Protein AF-A0A1M7RTX1-F1 (afdb_monomer_lite)

Structure (mmCIF, N/CA/C/O backbone):
data_AF-A0A1M7RTX1-F1
#
_entry.id   AF-A0A1M7RTX1-F1
#
loop_
_atom_site.group_PDB
_atom_site.id
_atom_site.type_symbol
_atom_site.label_atom_id
_atom_site.label_alt_id
_atom_site.label_comp_id
_atom_site.label_asym_id
_atom_site.label_entity_id
_atom_site.label_seq_id
_atom_site.pdbx_PDB_ins_code
_atom_site.Cartn_x
_atom_site.Cartn_y
_atom_site.Cartn_z
_atom_site.occupancy
_atom_site.B_iso_or_equiv
_atom_site.auth_seq_id
_atom_site.auth_comp_id
_atom_site.auth_asym_id
_atom_site.auth_atom_id
_atom_site.pdbx_PDB_model_num
ATOM 1 N N . MET A 1 1 ? 2.075 -13.231 20.195 1.00 80.31 1 MET A N 1
ATOM 2 C CA . MET A 1 1 ? 2.965 -13.440 19.030 1.00 80.31 1 MET A CA 1
ATOM 3 C C . MET A 1 1 ? 2.330 -12.761 17.830 1.00 80.31 1 MET A C 1
ATOM 5 O O . MET A 1 1 ? 1.122 -12.872 17.683 1.00 80.31 1 MET A O 1
ATOM 9 N N . CYS A 1 2 ? 3.107 -12.018 17.041 1.00 87.19 2 CYS A N 1
ATOM 10 C CA . CYS A 1 2 ? 2.619 -11.354 15.830 1.00 87.19 2 CYS A CA 1
ATOM 11 C C . CYS A 1 2 ? 2.383 -12.389 14.718 1.00 87.19 2 CYS A C 1
ATOM 13 O O . CYS A 1 2 ? 3.218 -13.275 14.526 1.00 87.19 2 CYS A O 1
ATOM 15 N N . ASP A 1 3 ? 1.266 -12.286 13.995 1.00 93.31 3 ASP A N 1
ATOM 16 C CA . ASP A 1 3 ? 0.967 -13.154 12.852 1.00 93.31 3 ASP A CA 1
ATOM 17 C C . ASP A 1 3 ? 1.709 -12.661 11.604 1.00 93.31 3 ASP A C 1
ATOM 19 O O . ASP A 1 3 ? 1.171 -11.956 10.749 1.00 93.31 3 ASP A O 1
ATOM 23 N N . VAL A 1 4 ? 2.989 -13.023 11.518 1.00 96.06 4 VAL A N 1
ATOM 24 C CA . VAL A 1 4 ? 3.886 -12.623 10.425 1.00 96.06 4 VAL A CA 1
ATOM 25 C C . VAL A 1 4 ? 3.325 -13.014 9.055 1.00 96.06 4 VAL A C 1
ATOM 27 O O . VAL A 1 4 ? 3.511 -12.282 8.082 1.00 96.06 4 VAL A O 1
ATOM 30 N N . LYS A 1 5 ? 2.611 -14.144 8.965 1.00 96.12 5 LYS A N 1
ATOM 31 C CA . LYS A 1 5 ? 2.049 -14.624 7.701 1.00 96.12 5 LYS A CA 1
ATOM 32 C C . LYS A 1 5 ? 0.943 -13.693 7.217 1.00 96.12 5 LYS A C 1
ATOM 34 O O . LYS A 1 5 ? 0.993 -13.261 6.068 1.00 96.12 5 LYS A O 1
ATOM 39 N N . LYS A 1 6 ? 0.024 -13.307 8.108 1.00 96.81 6 LYS A N 1
ATOM 40 C CA . LYS A 1 6 ? -1.037 -12.341 7.798 1.00 96.81 6 LYS A CA 1
ATOM 41 C C . LYS A 1 6 ? -0.471 -11.040 7.227 1.00 96.81 6 LYS A C 1
ATOM 43 O O . LYS A 1 6 ? -0.914 -10.591 6.174 1.00 96.81 6 LYS A O 1
ATOM 48 N N . TYR A 1 7 ? 0.523 -10.444 7.885 1.00 96.25 7 TYR A N 1
ATOM 49 C CA . TYR A 1 7 ? 1.095 -9.173 7.425 1.00 96.25 7 TYR A CA 1
ATOM 50 C C . TYR A 1 7 ? 1.932 -9.320 6.146 1.00 96.25 7 TYR A C 1
ATOM 52 O O . TYR A 1 7 ? 1.930 -8.417 5.311 1.00 96.25 7 TYR A O 1
ATOM 60 N N . SER A 1 8 ? 2.591 -10.466 5.942 1.00 95.94 8 SER A N 1
ATOM 61 C CA . SER A 1 8 ? 3.265 -10.773 4.674 1.00 95.94 8 SER A CA 1
ATOM 62 C C . SER A 1 8 ? 2.279 -10.845 3.506 1.00 95.94 8 SER A C 1
ATOM 64 O O . SER A 1 8 ? 2.579 -10.344 2.422 1.00 95.94 8 SER A O 1
ATOM 66 N N . ASP A 1 9 ? 1.100 -11.427 3.718 1.00 97.25 9 ASP A N 1
ATOM 67 C CA . ASP A 1 9 ? 0.077 -11.526 2.678 1.00 97.25 9 ASP A CA 1
ATOM 68 C C . ASP A 1 9 ? -0.575 -10.162 2.393 1.00 97.25 9 ASP A C 1
ATOM 70 O O . ASP A 1 9 ? -0.742 -9.810 1.227 1.00 97.25 9 ASP A O 1
ATOM 74 N N . ILE A 1 10 ? -0.808 -9.332 3.419 1.00 96.31 10 ILE A N 1
ATOM 75 C CA . ILE A 1 10 ? -1.243 -7.931 3.242 1.00 96.31 10 ILE A CA 1
ATOM 76 C C . ILE A 1 10 ? -0.231 -7.151 2.393 1.00 96.31 10 ILE A C 1
ATOM 78 O O . ILE A 1 10 ? -0.612 -6.488 1.429 1.00 96.31 10 ILE A O 1
ATOM 82 N N . TYR A 1 11 ? 1.066 -7.271 2.697 1.00 95.56 11 TYR A N 1
ATOM 83 C CA . TYR A 1 11 ? 2.111 -6.628 1.902 1.00 95.56 11 TYR A CA 1
ATOM 84 C C . TYR A 1 11 ? 2.072 -7.061 0.429 1.00 95.56 11 TYR A C 1
ATOM 86 O O . TYR A 1 11 ? 2.211 -6.217 -0.454 1.00 95.56 11 TYR A O 1
ATOM 94 N N . LYS A 1 12 ? 1.871 -8.355 0.138 1.00 96.25 12 LYS A N 1
ATOM 95 C CA . LYS A 1 12 ? 1.798 -8.851 -1.249 1.00 96.25 12 LYS A CA 1
ATOM 96 C C . LYS A 1 12 ? 0.621 -8.262 -2.017 1.00 96.25 12 LYS A C 1
ATOM 98 O O . LYS A 1 12 ? 0.773 -8.017 -3.210 1.00 96.25 12 LYS A O 1
ATOM 103 N N . GLU A 1 13 ? -0.521 -8.047 -1.369 1.00 96.31 13 GLU A N 1
ATOM 104 C CA . GLU A 1 13 ? -1.670 -7.400 -2.008 1.00 96.31 13 GLU A CA 1
ATOM 105 C C . GLU A 1 13 ? -1.408 -5.910 -2.250 1.00 96.31 13 GLU A C 1
ATOM 107 O O . GLU A 1 13 ? -1.547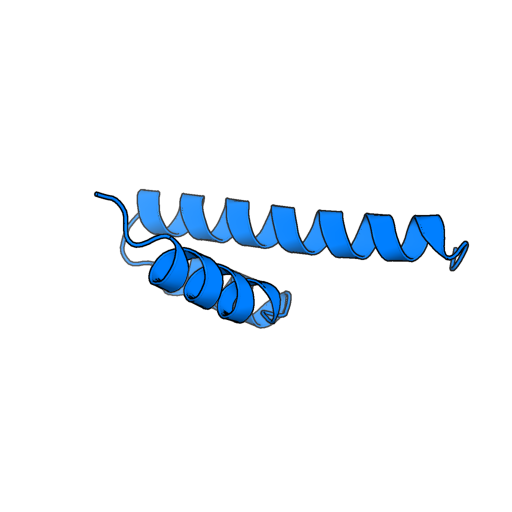 -5.444 -3.379 1.00 96.31 13 GLU A O 1
ATOM 112 N N . ILE A 1 14 ? -0.896 -5.186 -1.248 1.00 95.06 14 ILE A N 1
ATOM 113 C CA . ILE A 1 14 ? -0.518 -3.768 -1.390 1.00 95.06 14 ILE A CA 1
ATOM 114 C C . ILE A 1 14 ? 0.539 -3.585 -2.490 1.00 95.06 14 ILE A C 1
ATOM 116 O O . ILE A 1 14 ? 0.464 -2.663 -3.298 1.00 95.06 14 ILE A O 1
ATOM 120 N N . ALA A 1 15 ? 1.509 -4.495 -2.585 1.00 94.62 15 ALA A N 1
ATOM 121 C CA . ALA A 1 15 ? 2.580 -4.441 -3.574 1.00 94.62 15 ALA A CA 1
ATOM 122 C C . ALA A 1 15 ? 2.101 -4.535 -5.034 1.00 94.62 15 ALA A C 1
ATOM 124 O O . ALA A 1 15 ? 2.891 -4.202 -5.925 1.00 94.62 15 ALA A O 1
ATOM 125 N N . LYS A 1 16 ? 0.866 -4.996 -5.279 1.00 95.06 16 LYS A N 1
ATOM 126 C CA . LYS A 1 16 ? 0.248 -5.085 -6.612 1.00 95.06 16 LYS A CA 1
ATOM 127 C C . LYS A 1 16 ? -0.467 -3.801 -7.027 1.00 95.06 16 LYS A C 1
ATOM 129 O O . LYS A 1 16 ? -0.772 -3.663 -8.211 1.00 95.06 16 LYS A O 1
ATOM 134 N N . LEU A 1 17 ? -0.717 -2.881 -6.093 1.00 95.62 17 LEU A N 1
ATOM 135 C CA . LEU A 1 17 ? -1.424 -1.638 -6.380 1.00 95.62 17 LEU A CA 1
ATOM 136 C C . LEU A 1 17 ? -0.687 -0.822 -7.445 1.00 95.62 17 LEU A C 1
ATOM 138 O O . LEU A 1 17 ? 0.551 -0.741 -7.490 1.00 95.62 17 LEU A O 1
ATOM 142 N N . ASN A 1 18 ? -1.469 -0.225 -8.337 1.00 92.62 18 ASN A N 1
ATOM 143 C CA . ASN A 1 18 ? -0.991 0.739 -9.313 1.00 92.62 18 ASN A CA 1
ATOM 144 C C . ASN A 1 18 ? -1.167 2.186 -8.798 1.00 92.62 18 ASN A C 1
ATOM 146 O O . ASN A 1 18 ? -1.875 2.401 -7.818 1.00 92.62 18 ASN A O 1
ATOM 150 N N . PRO A 1 19 ? -0.542 3.190 -9.446 1.00 90.69 19 PRO A N 1
ATOM 151 C CA . PRO A 1 19 ? -0.604 4.575 -8.979 1.00 90.69 19 PRO A CA 1
ATOM 152 C C . PRO A 1 19 ? -2.023 5.158 -8.905 1.00 90.69 19 PRO A C 1
ATOM 154 O O . PRO A 1 19 ? -2.277 6.044 -8.096 1.00 90.69 19 PRO A O 1
ATOM 157 N N . LYS A 1 20 ? -2.954 4.682 -9.745 1.00 93.19 20 LYS A N 1
ATOM 158 C CA . LYS A 1 20 ? -4.362 5.093 -9.679 1.00 93.19 20 LYS A CA 1
ATOM 159 C C . LYS A 1 20 ? -5.055 4.478 -8.471 1.00 93.19 20 LYS A C 1
ATOM 161 O O . LYS A 1 20 ? -5.790 5.187 -7.799 1.00 93.19 20 LYS A O 1
ATOM 166 N N . ASP A 1 21 ? -4.783 3.207 -8.179 1.00 95.31 21 ASP A N 1
ATOM 167 C CA . ASP A 1 21 ? -5.366 2.525 -7.021 1.00 95.31 21 ASP A CA 1
ATOM 168 C C . ASP A 1 21 ? -4.915 3.203 -5.718 1.00 95.31 21 ASP A C 1
ATOM 170 O O . ASP A 1 21 ? -5.732 3.482 -4.848 1.00 95.31 21 ASP A O 1
ATOM 174 N N . THR A 1 22 ? -3.625 3.544 -5.597 1.00 93.19 22 THR A N 1
ATOM 175 C CA . THR A 1 22 ? -3.110 4.253 -4.412 1.00 93.19 22 THR A CA 1
ATOM 17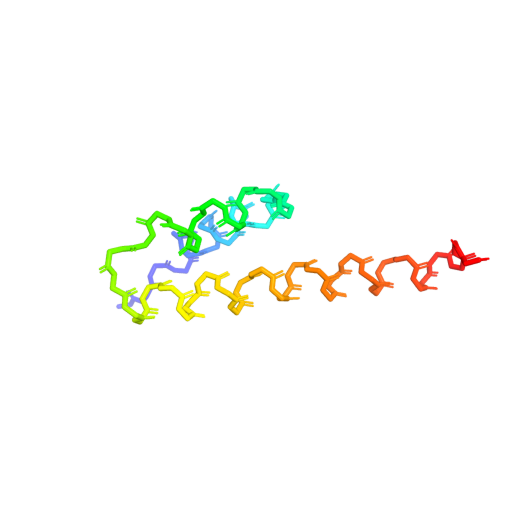6 C C . THR A 1 22 ? -3.686 5.657 -4.281 1.00 93.19 22 THR A C 1
ATOM 178 O O . THR A 1 22 ? -3.990 6.083 -3.174 1.00 93.19 22 THR A O 1
ATOM 181 N N . LEU A 1 23 ? -3.885 6.369 -5.397 1.00 94.38 23 LEU A N 1
ATOM 182 C CA . LEU A 1 23 ? -4.539 7.678 -5.378 1.00 94.38 23 LEU A CA 1
ATOM 183 C C . LEU A 1 23 ? -6.005 7.570 -4.939 1.00 94.38 23 LEU A C 1
ATOM 185 O O . LEU A 1 23 ? -6.476 8.418 -4.190 1.00 94.38 23 LEU A O 1
ATOM 189 N N . GLN A 1 24 ? -6.720 6.537 -5.386 1.00 96.44 24 GLN A N 1
ATOM 190 C CA . GLN A 1 24 ? -8.098 6.303 -4.965 1.00 96.44 24 GLN A CA 1
ATOM 191 C C . GLN A 1 24 ? -8.179 6.043 -3.459 1.00 96.44 24 GLN A C 1
ATOM 193 O O . GLN A 1 24 ? -9.005 6.662 -2.801 1.00 96.44 24 GLN A O 1
ATOM 198 N N . LEU A 1 25 ? -7.281 5.218 -2.907 1.00 96.25 25 LEU A N 1
ATOM 199 C CA . LEU A 1 25 ? -7.214 4.972 -1.463 1.00 96.25 25 LEU A CA 1
ATOM 200 C C . LEU A 1 25 ? -7.034 6.273 -0.670 1.00 96.25 25 LEU A C 1
ATOM 202 O O . LEU A 1 25 ? -7.774 6.506 0.271 1.00 96.25 25 LEU A O 1
ATOM 206 N N . VAL A 1 26 ? -6.129 7.155 -1.102 1.00 95.62 26 VAL A N 1
ATOM 207 C CA . VAL A 1 26 ? -5.905 8.477 -0.482 1.00 95.62 26 VAL A CA 1
ATOM 208 C C . VAL A 1 26 ? -7.150 9.371 -0.538 1.00 95.62 26 VAL A C 1
ATOM 210 O O . VAL A 1 26 ? -7.424 10.110 0.404 1.00 95.62 26 VAL A O 1
ATOM 213 N N . LEU A 1 27 ? -7.889 9.346 -1.651 1.00 96.19 27 LEU A N 1
ATOM 214 C CA . LEU A 1 27 ? -9.088 10.172 -1.838 1.00 96.19 27 LEU A CA 1
ATOM 215 C C . LEU A 1 27 ? -10.305 9.642 -1.073 1.00 96.19 27 LEU A C 1
ATOM 217 O O . LEU A 1 27 ? -11.171 10.432 -0.702 1.00 96.19 27 LEU A O 1
ATOM 221 N N . GLU A 1 28 ? -10.386 8.327 -0.886 1.00 96.56 28 GLU A N 1
ATOM 222 C CA . GLU A 1 28 ? -11.488 7.652 -0.197 1.00 96.56 28 GLU A CA 1
ATOM 223 C C . GLU A 1 28 ? -11.234 7.463 1.307 1.00 96.56 28 GLU A C 1
ATOM 225 O O . GLU A 1 28 ? -12.164 7.090 2.020 1.00 96.56 28 GLU A O 1
ATOM 230 N N . SER A 1 29 ? -10.025 7.756 1.803 1.00 96.56 29 SER A N 1
ATOM 231 C CA . SER A 1 29 ? -9.708 7.752 3.235 1.00 96.56 29 SER A CA 1
ATOM 232 C C . SER A 1 29 ? -10.653 8.638 4.039 1.00 96.56 29 SER A C 1
ATOM 234 O O . SER A 1 29 ? -10.860 9.812 3.721 1.00 96.56 29 SER A O 1
ATOM 236 N N . GLU A 1 30 ? -11.159 8.107 5.149 1.00 95.25 30 GLU A N 1
ATOM 237 C CA . GLU A 1 30 ? -12.073 8.849 6.025 1.00 95.25 30 GLU A CA 1
ATOM 238 C C . GLU A 1 30 ? -11.325 9.771 6.996 1.00 95.25 30 GLU A C 1
ATOM 240 O O . GLU A 1 30 ? -11.864 10.783 7.452 1.00 95.25 30 GLU A O 1
ATOM 245 N N . THR A 1 31 ? -10.076 9.426 7.324 1.00 97.56 31 THR A N 1
ATOM 246 C CA . THR A 1 31 ? -9.259 10.140 8.311 1.00 97.56 31 THR A CA 1
ATOM 247 C C . THR A 1 31 ? -7.955 10.648 7.712 1.00 97.56 31 THR A C 1
ATOM 249 O O . THR A 1 31 ? -7.426 10.085 6.754 1.00 97.56 31 THR A O 1
ATOM 252 N N . GLU A 1 32 ? -7.410 11.706 8.312 1.00 96.31 32 GLU A N 1
ATOM 253 C CA . GLU A 1 32 ? -6.103 12.253 7.936 1.00 96.31 32 GLU A CA 1
ATOM 254 C C . GLU A 1 32 ? -4.981 11.224 8.147 1.00 96.31 32 GLU A C 1
ATOM 256 O O . GLU A 1 32 ? -4.145 11.049 7.271 1.00 96.31 32 GLU A O 1
ATOM 261 N N . GLU A 1 33 ? -5.031 10.444 9.232 1.00 97.75 33 GLU A N 1
ATOM 262 C CA . GLU A 1 33 ? -4.054 9.377 9.493 1.00 97.75 33 GLU A CA 1
ATOM 263 C C . GLU A 1 33 ? -4.089 8.277 8.418 1.00 97.75 33 GLU A C 1
ATOM 265 O O . GLU A 1 33 ? -3.047 7.822 7.944 1.00 97.75 33 GLU A O 1
ATOM 270 N N . GLU A 1 34 ? -5.284 7.856 7.995 1.00 96.56 34 GLU A N 1
ATOM 271 C CA . GLU A 1 34 ? -5.435 6.860 6.931 1.00 96.56 34 GLU A CA 1
ATOM 272 C C . GLU A 1 34 ? -4.961 7.405 5.578 1.00 96.56 34 GLU A C 1
ATOM 274 O O . GLU A 1 34 ? -4.340 6.690 4.787 1.00 96.56 34 GLU A O 1
ATOM 279 N N . LYS A 1 35 ? -5.221 8.686 5.314 1.00 97.56 35 LYS A N 1
ATOM 280 C CA . LYS A 1 35 ? -4.726 9.375 4.126 1.00 97.56 35 LYS A CA 1
ATOM 281 C C . LYS A 1 35 ? -3.196 9.402 4.099 1.00 97.56 35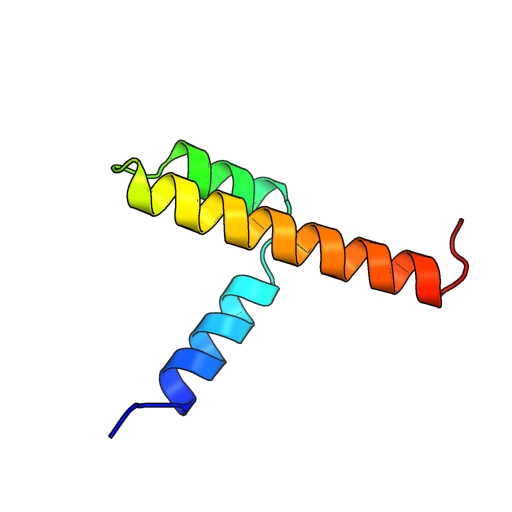 LYS A C 1
ATOM 283 O O . LYS A 1 35 ? -2.611 8.942 3.118 1.00 97.56 35 LYS A O 1
ATOM 288 N N . ASP A 1 36 ? -2.561 9.845 5.181 1.00 97.75 36 ASP A N 1
ATOM 289 C CA . ASP A 1 36 ? -1.100 9.902 5.312 1.00 97.75 36 ASP A CA 1
ATOM 290 C C . ASP A 1 36 ? -0.465 8.514 5.137 1.00 97.75 36 ASP A C 1
ATOM 292 O O . ASP A 1 36 ? 0.580 8.356 4.494 1.00 97.75 36 ASP A O 1
ATOM 296 N N . PHE A 1 37 ? -1.118 7.476 5.667 1.00 97.00 37 PHE A N 1
ATOM 297 C CA . PHE A 1 37 ? -0.685 6.096 5.481 1.00 97.00 37 PHE A CA 1
ATOM 298 C C . PHE A 1 37 ? -0.686 5.687 4.001 1.00 97.00 37 PHE A C 1
ATOM 300 O O . PHE A 1 37 ? 0.318 5.161 3.509 1.00 97.00 37 PHE A O 1
ATOM 307 N N . TYR A 1 38 ? -1.778 5.925 3.269 1.00 96.50 38 TYR A N 1
ATOM 308 C CA . TYR A 1 38 ? -1.846 5.545 1.855 1.00 96.50 38 TYR A CA 1
ATOM 309 C C . TYR A 1 38 ? -0.974 6.420 0.949 1.00 96.50 38 TYR A C 1
ATOM 311 O O . TYR A 1 38 ? -0.455 5.906 -0.046 1.00 96.50 38 TYR A O 1
ATOM 319 N N . GLU A 1 39 ? -0.733 7.684 1.304 1.00 96.44 39 GLU A N 1
ATOM 320 C CA . GLU A 1 39 ? 0.259 8.528 0.627 1.00 96.44 39 GLU A CA 1
ATOM 321 C C . GLU A 1 39 ? 1.664 7.920 0.761 1.00 96.44 39 GLU A C 1
ATOM 323 O O . GLU A 1 39 ? 2.335 7.676 -0.246 1.00 96.44 39 GLU A O 1
ATOM 328 N N . MET A 1 40 ? 2.068 7.541 1.980 1.00 97.00 40 MET A N 1
ATOM 329 C CA . MET A 1 40 ? 3.356 6.883 2.233 1.00 97.00 40 MET A CA 1
ATOM 330 C C . MET A 1 40 ? 3.499 5.559 1.465 1.00 97.00 40 MET A C 1
ATOM 332 O O . MET A 1 40 ? 4.560 5.258 0.907 1.00 97.00 40 MET A O 1
ATOM 336 N N . VAL A 1 41 ? 2.433 4.754 1.419 1.00 96.19 41 VAL A N 1
ATOM 337 C CA . VAL A 1 41 ? 2.405 3.502 0.647 1.00 96.19 41 VAL A CA 1
ATOM 338 C C . VAL A 1 41 ? 2.555 3.780 -0.851 1.00 96.19 41 VAL A C 1
ATOM 340 O O . VAL A 1 41 ? 3.324 3.087 -1.525 1.00 96.19 41 VAL A O 1
ATOM 343 N N . GLY A 1 42 ? 1.861 4.792 -1.375 1.00 95.94 42 GLY A N 1
ATOM 344 C CA . GLY A 1 42 ? 1.964 5.217 -2.770 1.00 95.94 42 GLY A CA 1
ATOM 345 C C . GLY A 1 42 ? 3.390 5.608 -3.150 1.00 95.94 42 GLY A C 1
ATOM 346 O O . GLY A 1 42 ? 3.946 5.067 -4.114 1.00 95.94 42 GLY A O 1
ATOM 347 N N . ASP A 1 43 ? 4.016 6.462 -2.343 1.00 96.50 43 ASP A N 1
ATOM 348 C CA . ASP A 1 43 ? 5.399 6.900 -2.539 1.00 96.50 43 ASP A CA 1
ATOM 349 C C . ASP A 1 43 ? 6.383 5.730 -2.519 1.00 96.50 43 ASP A C 1
ATOM 351 O O . ASP A 1 43 ? 7.248 5.619 -3.394 1.00 96.50 43 ASP A O 1
ATOM 355 N N . PHE A 1 44 ? 6.223 4.801 -1.574 1.00 95.81 44 PHE A N 1
ATOM 356 C CA . PHE A 1 44 ? 7.049 3.597 -1.504 1.00 95.81 44 PHE A CA 1
ATOM 357 C C . PHE A 1 44 ? 6.971 2.765 -2.796 1.00 95.81 44 PHE A C 1
ATOM 359 O O . PHE A 1 44 ? 8.000 2.333 -3.332 1.00 95.81 44 PHE A O 1
ATOM 366 N N . LEU A 1 45 ? 5.765 2.551 -3.333 1.00 95.44 45 LEU A N 1
ATOM 367 C CA . LEU A 1 45 ? 5.574 1.781 -4.566 1.00 95.44 45 LEU A CA 1
ATOM 368 C C . LEU A 1 45 ? 6.156 2.498 -5.790 1.00 95.44 45 LEU A C 1
ATOM 370 O O . LEU A 1 45 ? 6.748 1.841 -6.654 1.00 95.44 45 LEU A O 1
ATOM 374 N N . LEU A 1 46 ? 6.028 3.825 -5.864 1.00 94.44 46 LEU A N 1
ATOM 375 C CA . LEU A 1 46 ? 6.626 4.633 -6.929 1.00 94.44 46 LEU A CA 1
ATOM 376 C C . LEU A 1 46 ? 8.153 4.558 -6.895 1.00 94.44 46 LEU A C 1
ATOM 378 O O . LEU A 1 46 ? 8.771 4.255 -7.918 1.00 94.44 46 LEU A O 1
ATOM 382 N N . GLN A 1 47 ? 8.761 4.744 -5.723 1.00 94.38 47 GLN A N 1
ATOM 383 C CA . GLN A 1 47 ? 10.210 4.642 -5.549 1.00 94.38 47 GLN A CA 1
ATOM 384 C C . GLN A 1 47 ? 10.735 3.255 -5.931 1.00 94.38 47 GLN A C 1
ATOM 386 O O . GLN A 1 47 ? 11.778 3.143 -6.578 1.00 94.38 47 GLN A O 1
ATOM 391 N N . ARG A 1 48 ? 10.013 2.184 -5.574 1.00 93.25 48 ARG A N 1
ATOM 392 C CA . ARG A 1 48 ? 10.389 0.815 -5.956 1.00 93.25 48 ARG A CA 1
ATOM 393 C C . ARG A 1 48 ? 10.427 0.649 -7.476 1.00 93.25 48 ARG A C 1
ATOM 395 O O . ARG A 1 48 ? 11.418 0.157 -8.006 1.00 93.25 48 ARG A O 1
ATOM 402 N N . ARG A 1 49 ? 9.394 1.120 -8.182 1.00 90.50 49 ARG A N 1
ATOM 403 C CA . ARG A 1 49 ? 9.340 1.069 -9.656 1.00 90.50 49 ARG A CA 1
ATOM 404 C C . ARG A 1 49 ? 10.445 1.901 -10.299 1.00 90.50 49 ARG A C 1
ATOM 406 O O . ARG A 1 49 ? 11.046 1.463 -11.272 1.00 90.50 49 ARG A O 1
ATOM 413 N N . GLN A 1 50 ? 10.733 3.082 -9.755 1.00 90.75 50 GLN A N 1
ATOM 414 C CA . GLN A 1 50 ? 11.826 3.923 -10.243 1.00 90.75 50 GLN A CA 1
ATOM 415 C C . GLN A 1 50 ? 13.176 3.213 -10.112 1.00 90.75 50 GLN A C 1
ATOM 417 O O . GLN A 1 50 ? 13.932 3.192 -11.078 1.00 90.75 50 GLN A O 1
ATOM 422 N N . LYS A 1 51 ? 13.457 2.568 -8.971 1.00 92.62 51 LYS A N 1
ATOM 423 C CA . LYS A 1 51 ? 14.679 1.765 -8.794 1.00 92.62 51 LYS A CA 1
ATOM 424 C C . LYS A 1 51 ? 14.789 0.652 -9.836 1.00 92.62 51 LYS A C 1
ATOM 426 O O . LYS A 1 51 ? 15.845 0.503 -10.435 1.00 92.62 51 LYS A O 1
ATOM 431 N N . GLU A 1 52 ? 13.698 -0.061 -10.116 1.00 89.81 52 GLU A N 1
ATOM 432 C CA . GLU A 1 52 ? 13.686 -1.106 -11.151 1.00 89.81 52 GLU A CA 1
ATOM 433 C C . GLU A 1 52 ? 13.986 -0.552 -12.555 1.00 89.81 52 GLU A C 1
ATOM 435 O O . GLU A 1 52 ? 14.694 -1.191 -13.332 1.00 89.81 52 GLU A O 1
ATOM 440 N N . VAL A 1 53 ? 13.469 0.633 -12.896 1.00 89.88 53 VAL A N 1
ATOM 441 C CA . VAL A 1 53 ? 13.764 1.306 -14.175 1.00 89.88 53 VAL A CA 1
ATOM 442 C C . VAL A 1 53 ? 15.239 1.711 -14.252 1.00 89.88 53 VAL A C 1
ATOM 444 O O . VAL A 1 53 ? 15.873 1.484 -15.285 1.00 89.88 53 VAL A O 1
ATOM 447 N N . VAL A 1 54 ? 15.794 2.235 -13.151 1.00 89.62 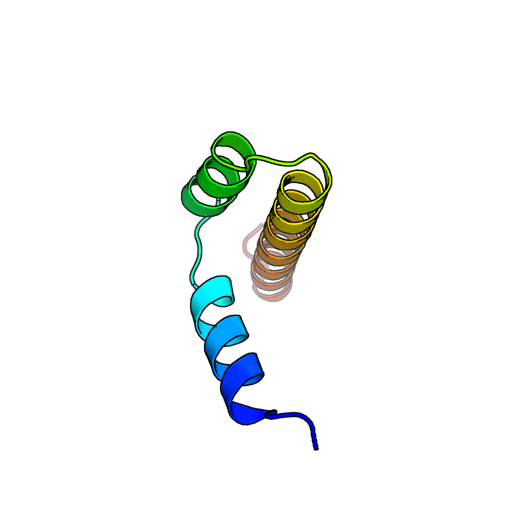54 VAL A N 1
ATOM 448 C CA . VAL A 1 54 ? 17.215 2.606 -13.042 1.00 89.62 54 VAL A CA 1
ATOM 449 C C . VAL A 1 54 ? 18.121 1.397 -13.219 1.00 89.62 54 VAL A C 1
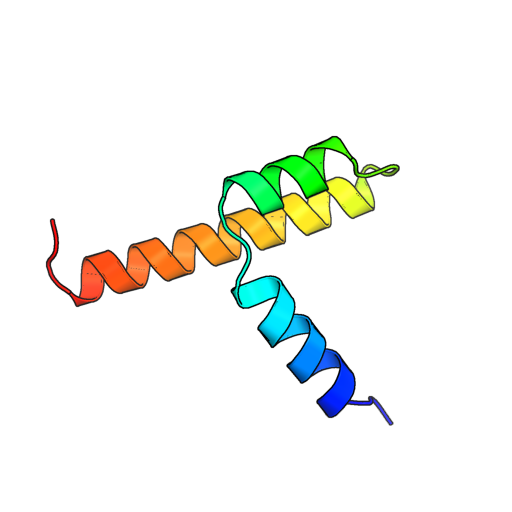ATOM 451 O O . VAL A 1 54 ? 19.025 1.425 -14.047 1.00 89.62 54 VAL A O 1
ATOM 454 N N . GLU A 1 55 ? 17.867 0.319 -12.479 1.00 90.12 55 GLU A N 1
ATOM 455 C CA . GLU A 1 55 ? 18.668 -0.909 -12.534 1.00 90.12 55 GLU A CA 1
ATOM 456 C C . GLU A 1 55 ? 18.657 -1.552 -13.925 1.00 90.12 55 GLU A C 1
ATOM 458 O O . GLU A 1 55 ? 19.618 -2.209 -14.321 1.00 90.12 55 GLU A O 1
ATOM 463 N N . ARG A 1 56 ? 17.581 -1.345 -14.690 1.00 85.50 56 ARG A N 1
ATOM 464 C CA . ARG A 1 56 ? 17.443 -1.870 -16.051 1.00 85.50 56 ARG A CA 1
ATOM 465 C C . ARG A 1 56 ? 18.026 -0.954 -17.131 1.00 85.50 56 ARG A C 1
ATOM 467 O O . ARG A 1 56 ? 17.935 -1.321 -18.299 1.00 85.50 56 ARG A O 1
ATOM 474 N N . ASN A 1 57 ? 18.618 0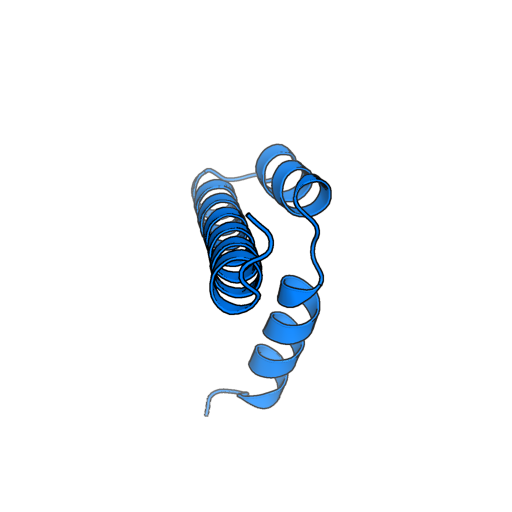.194 -16.777 1.00 77.06 57 ASN A N 1
ATOM 475 C CA . ASN A 1 57 ? 19.092 1.216 -17.724 1.00 77.06 57 ASN A CA 1
ATOM 476 C C . ASN A 1 57 ? 18.032 1.579 -18.787 1.00 77.06 57 ASN A C 1
ATOM 478 O O . ASN A 1 57 ? 18.363 1.803 -19.947 1.00 77.06 57 ASN A O 1
ATOM 482 N N . LEU A 1 58 ? 16.748 1.603 -18.413 1.00 63.41 58 LEU A N 1
ATOM 483 C CA . LEU A 1 58 ? 15.631 1.905 -19.324 1.00 63.41 58 LEU A CA 1
ATOM 484 C C . LEU A 1 58 ? 15.375 3.421 -19.461 1.00 63.41 58 LEU A C 1
ATOM 486 O O . LEU A 1 58 ? 14.232 3.833 -19.660 1.00 63.41 58 LEU A O 1
ATOM 490 N N . PHE A 1 59 ? 16.423 4.233 -19.313 1.00 58.09 59 PHE A N 1
ATOM 491 C CA . PHE A 1 59 ? 16.380 5.692 -19.437 1.00 58.09 59 PHE A CA 1
ATOM 492 C C . PHE A 1 59 ? 16.734 6.166 -20.843 1.00 58.09 59 PHE A C 1
ATOM 494 O O . PHE A 1 59 ? 17.637 5.558 -21.460 1.00 58.09 59 PHE A O 1
#

pLDDT: mean 92.98, std 7.22, range [58.09, 97.75]

Foldseek 3Di:
DDPPVVVVVVVVVLLPDDLVRLVVQLVPDPDPVSNVVSVVSSVVSVVVVVVVCVVVVVD

Radius of gyration: 13.71 Å; chains: 1; bounding box: 31×27×38 Å

Secondary structure (DSSP, 8-state):
---HHHHHHHHHHHTT--HHHHHHHHHH-SSHHHHHHHHHHHHHHHHHHHHHHHHTT--

Organism: NCBI:txid1121132

Sequence (59 aa):
MCDVKKYSDIYKEIAKLNPKDTLQLVLESETEEEKDFYEMVGDFLLQRRQKEVVERNLF